Protein AF-0000000082508326 (afdb_homodimer)

Sequence (138 aa):
MENLFGLLRVNVIRGIDLAIRDTISSDPYVILRMGKQKLKTRVVKRNVNPEWNDQLTLSIDDPNLLIKLMENLFGLLRVNVIRGIDLAIRDTISSDPYVILRMGKQKLKTRVVKRNVNPEWNDQLTLSIDDPNLLIKL

Solvent-accessible surface area (backbone atoms only — not comparable to full-atom values): 7845 Å² total; per-residue (Å²): 125,87,56,72,33,22,36,39,35,35,29,43,39,33,37,40,63,37,56,66,76,46,100,80,47,28,53,39,33,49,73,49,73,48,90,91,46,76,49,68,51,72,71,35,73,61,31,41,59,36,74,62,65,38,75,47,75,44,65,32,66,50,72,72,72,44,51,68,119,125,86,56,72,33,23,35,39,35,34,28,43,38,32,37,40,63,36,57,68,76,47,99,79,48,27,49,39,34,47,74,48,73,49,90,90,44,74,49,68,49,72,71,37,75,60,33,44,59,36,74,63,67,38,76,46,76,44,66,32,67,50,73,70,72,42,52,71,124

Organism: NCBI:txid158383

Structure (mmCIF, N/CA/C/O backbone):
data_AF-0000000082508326-model_v1
#
loop_
_entity.id
_entity.type
_entity.pdbx_description
1 polymer 'C2-DOMAIN ABA-RELATED 1'
#
loop_
_atom_site.group_PDB
_atom_site.id
_atom_site.type_symbol
_atom_site.label_atom_id
_atom_site.label_alt_id
_atom_site.label_comp_id
_atom_site.label_asym_id
_atom_site.label_entity_id
_atom_site.label_seq_id
_atom_site.pdbx_PDB_ins_code
_atom_site.Cartn_x
_atom_site.Cartn_y
_atom_site.Cartn_z
_atom_site.occupancy
_atom_site.B_iso_or_equiv
_atom_site.auth_seq_id
_atom_site.auth_comp_id
_atom_site.auth_asym_id
_atom_site.auth_atom_id
_atom_site.pdbx_PDB_model_num
ATOM 1 N N . MET A 1 1 ? -13.758 10.844 19.266 1 48.16 1 MET A N 1
ATOM 2 C CA . MET A 1 1 ? -13.695 11.375 17.922 1 48.16 1 MET A CA 1
ATOM 3 C C . MET A 1 1 ? -12.461 10.867 17.188 1 48.16 1 MET A C 1
ATOM 5 O O . MET A 1 1 ? -11.336 11.039 17.672 1 48.16 1 MET A O 1
ATOM 9 N N . GLU A 1 2 ? -12.688 9.766 16.391 1 55.09 2 GLU A N 1
ATOM 10 C CA . GLU A 1 2 ? -11.508 9.234 15.727 1 55.09 2 GLU A CA 1
ATOM 11 C C . GLU A 1 2 ? -10.781 10.312 14.93 1 55.09 2 GLU A C 1
ATOM 13 O O . GLU A 1 2 ? -11.391 10.984 14.094 1 55.09 2 GLU A O 1
ATOM 18 N N . ASN A 1 3 ? -9.805 10.961 15.523 1 70 3 ASN A N 1
ATOM 19 C CA . ASN A 1 3 ? -9.094 12.039 14.859 1 70 3 ASN A CA 1
ATOM 20 C C . ASN A 1 3 ? -8.453 11.578 13.555 1 70 3 ASN A C 1
ATOM 22 O O . ASN A 1 3 ? -7.75 10.562 13.523 1 70 3 ASN A O 1
ATOM 26 N N . LEU A 1 4 ? -9.227 12.016 12.469 1 78.31 4 LEU A N 1
ATOM 27 C CA . LEU A 1 4 ? -8.688 11.773 11.133 1 78.31 4 LEU A CA 1
ATOM 28 C C . LEU A 1 4 ? -7.551 12.742 10.82 1 78.31 4 LEU A C 1
ATOM 30 O O . LEU A 1 4 ? -7.711 13.961 10.961 1 78.31 4 LEU A O 1
ATOM 34 N N . PHE A 1 5 ? -6.375 12.227 10.508 1 84.56 5 PHE A N 1
ATOM 35 C CA . PHE A 1 5 ? -5.184 13.023 10.242 1 84.56 5 PHE A CA 1
ATOM 36 C C . PHE A 1 5 ? -4.883 13.062 8.75 1 84.56 5 PHE A C 1
ATOM 38 O O . PHE A 1 5 ? -3.791 13.469 8.344 1 84.56 5 PHE A O 1
ATOM 45 N N . GLY A 1 6 ? -5.898 12.688 7.98 1 91.31 6 GLY A N 1
ATOM 46 C CA . GLY A 1 6 ? -5.746 12.727 6.535 1 91.31 6 GLY A CA 1
ATOM 47 C C . GLY A 1 6 ? -6.082 11.406 5.867 1 91.31 6 GLY A C 1
ATOM 48 O O . GLY A 1 6 ? -6.562 10.477 6.52 1 91.31 6 GLY A O 1
ATOM 49 N N . LEU A 1 7 ? -5.973 11.484 4.559 1 93.69 7 LEU A N 1
ATOM 50 C CA . LEU A 1 7 ? -6.219 10.297 3.754 1 93.69 7 LEU A CA 1
ATOM 51 C C . LEU A 1 7 ? -4.996 9.953 2.908 1 93.69 7 LEU A C 1
ATOM 53 O O . LEU A 1 7 ? -4.172 10.82 2.617 1 93.69 7 LEU A O 1
ATOM 57 N N . LEU A 1 8 ? -4.914 8.711 2.625 1 93.06 8 LEU A N 1
ATOM 58 C CA . LEU A 1 8 ? -3.91 8.195 1.703 1 93.06 8 LEU A CA 1
ATOM 59 C C . LEU A 1 8 ? -4.57 7.457 0.542 1 93.06 8 LEU A C 1
ATOM 61 O O . LEU A 1 8 ? -5.418 6.586 0.754 1 93.06 8 LEU A O 1
ATOM 65 N N . ARG A 1 9 ? -4.211 7.801 -0.643 1 96.44 9 ARG A N 1
ATOM 66 C CA . ARG A 1 9 ? -4.707 7.129 -1.839 1 96.44 9 ARG A CA 1
ATOM 67 C C . ARG A 1 9 ? -3.627 6.254 -2.467 1 96.44 9 ARG A C 1
ATOM 69 O O . ARG A 1 9 ? -2.525 6.73 -2.756 1 96.44 9 ARG A O 1
ATOM 76 N N . VAL A 1 10 ? -3.953 5.047 -2.643 1 96.25 10 VAL A N 1
ATOM 77 C CA . VAL A 1 10 ? -3.027 4.043 -3.16 1 96.25 10 VAL A CA 1
ATOM 78 C C . VAL A 1 10 ? -3.686 3.275 -4.305 1 96.25 10 VAL A C 1
ATOM 80 O O . VAL A 1 10 ? -4.867 2.93 -4.23 1 96.25 10 VAL A O 1
ATOM 83 N N . ASN A 1 11 ? -2.941 3.107 -5.367 1 97.75 11 ASN A N 1
ATOM 84 C CA . ASN A 1 11 ? -3.371 2.264 -6.477 1 97.75 11 ASN A CA 1
ATOM 85 C C . ASN A 1 11 ? -2.639 0.924 -6.48 1 97.75 11 ASN A C 1
ATOM 87 O O . ASN A 1 11 ? -1.407 0.885 -6.531 1 97.75 11 ASN A O 1
ATOM 91 N N . VAL A 1 12 ? -3.447 -0.172 -6.301 1 96.06 12 VAL A N 1
ATOM 92 C CA . VAL A 1 12 ? -2.879 -1.501 -6.5 1 96.06 12 VAL A CA 1
ATOM 93 C C . VAL A 1 12 ? -2.908 -1.858 -7.984 1 96.06 12 VAL A C 1
ATOM 95 O O . VAL A 1 12 ? -3.98 -2.061 -8.562 1 96.06 12 VAL A O 1
ATOM 98 N N . ILE A 1 13 ? -1.748 -1.911 -8.555 1 97.12 13 ILE A N 1
ATOM 99 C CA . ILE A 1 13 ? -1.652 -2.004 -10.008 1 97.12 13 ILE A CA 1
ATOM 100 C C . ILE A 1 13 ? -1.768 -3.463 -10.445 1 97.12 13 ILE A C 1
ATOM 102 O O . ILE A 1 13 ? -2.727 -3.842 -11.117 1 97.12 13 ILE A O 1
ATOM 106 N N . ARG A 1 14 ? -0.817 -4.293 -9.961 1 96.31 14 ARG A N 1
ATOM 107 C CA . ARG A 1 14 ? -0.818 -5.66 -10.469 1 96.31 14 ARG A CA 1
ATOM 108 C C . ARG A 1 14 ? 0.059 -6.562 -9.609 1 96.31 14 ARG A C 1
ATOM 110 O O . ARG A 1 14 ? 0.903 -6.078 -8.852 1 96.31 14 ARG A O 1
ATOM 117 N N . GLY A 1 15 ? -0.243 -7.855 -9.758 1 93.75 15 GLY A N 1
ATOM 118 C CA . GLY A 1 15 ? 0.677 -8.906 -9.344 1 93.75 15 GLY A CA 1
ATOM 119 C C . GLY A 1 15 ? 1.434 -9.523 -10.508 1 93.75 15 GLY A C 1
ATOM 120 O O . GLY A 1 15 ? 0.917 -9.594 -11.625 1 93.75 15 GLY A O 1
ATOM 121 N N . ILE A 1 16 ? 2.623 -9.945 -10.164 1 93.69 16 ILE A N 1
ATOM 122 C CA . ILE A 1 16 ? 3.471 -10.516 -11.211 1 93.69 16 ILE A CA 1
ATOM 123 C C . ILE A 1 16 ? 3.984 -11.883 -10.766 1 93.69 16 ILE A C 1
ATOM 125 O O . ILE A 1 16 ? 4.641 -12 -9.727 1 93.69 16 ILE A O 1
ATOM 129 N N . ASP A 1 17 ? 3.68 -12.961 -11.531 1 91.06 17 ASP A N 1
ATOM 130 C CA . ASP A 1 17 ? 4.168 -14.32 -11.32 1 91.06 17 ASP A CA 1
ATOM 131 C C . ASP A 1 17 ? 3.838 -14.812 -9.914 1 91.06 17 ASP A C 1
ATOM 133 O O . ASP A 1 17 ? 4.723 -15.273 -9.188 1 91.06 17 ASP A O 1
ATOM 137 N N . LEU A 1 18 ? 2.639 -14.648 -9.594 1 88.75 18 LEU A N 1
ATOM 138 C CA . LEU A 1 18 ? 2.205 -15.102 -8.281 1 88.75 18 LEU A CA 1
ATOM 139 C C . LEU A 1 18 ? 2.215 -16.625 -8.203 1 88.75 18 LEU A C 1
ATOM 141 O O . LEU A 1 18 ? 1.938 -17.297 -9.188 1 88.75 18 LEU A O 1
ATOM 145 N N . ALA A 1 19 ? 2.496 -17.047 -7.031 1 82.81 19 ALA A N 1
ATOM 146 C CA . ALA A 1 19 ? 2.539 -18.5 -6.832 1 82.81 19 ALA A CA 1
ATOM 147 C C . ALA A 1 19 ? 1.145 -19.109 -6.934 1 82.81 19 ALA A C 1
ATOM 149 O O . ALA A 1 19 ? 0.165 -18.516 -6.477 1 82.81 19 ALA A O 1
ATOM 150 N N . ILE A 1 20 ? 1.062 -20.203 -7.547 1 76.5 20 ILE A N 1
ATOM 151 C CA . ILE A 1 20 ? -0.176 -20.969 -7.613 1 76.5 20 ILE A CA 1
ATOM 152 C C . ILE A 1 20 ? -0.356 -21.766 -6.324 1 76.5 20 ILE A C 1
ATOM 154 O O . ILE A 1 20 ? 0.55 -22.484 -5.902 1 76.5 20 ILE A O 1
ATOM 158 N N . ARG A 1 21 ? -1.029 -21.359 -5.43 1 63.16 21 ARG A N 1
ATOM 159 C CA . ARG A 1 21 ? -1.163 -22.062 -4.16 1 63.16 21 ARG A CA 1
ATOM 160 C C . ARG A 1 21 ? -1.969 -23.344 -4.336 1 63.16 21 ARG A C 1
ATOM 162 O O . ARG A 1 21 ? -1.678 -24.359 -3.697 1 63.16 21 ARG A O 1
ATOM 169 N N . ASP A 1 22 ? -3.256 -23.062 -4.832 1 59.25 22 ASP A N 1
ATOM 170 C CA . ASP A 1 22 ? -4.07 -24.266 -4.93 1 59.25 22 ASP A CA 1
ATOM 171 C C . ASP A 1 22 ? -3.812 -25 -6.242 1 59.25 22 ASP A C 1
ATOM 173 O O . ASP A 1 22 ? -3.32 -24.406 -7.207 1 59.25 22 ASP A O 1
ATOM 177 N N . THR A 1 23 ? -3.859 -26.344 -6.121 1 56.31 23 THR A N 1
ATOM 178 C CA . THR A 1 23 ? -3.691 -27.297 -7.207 1 56.31 23 THR A CA 1
ATOM 179 C C . THR A 1 23 ? -4.25 -26.734 -8.516 1 56.31 23 THR A C 1
ATOM 181 O O . THR A 1 23 ? -3.73 -27.031 -9.594 1 56.31 23 THR A O 1
ATOM 184 N N . ILE A 1 24 ? -5.266 -25.766 -8.492 1 56.5 24 ILE A N 1
ATOM 185 C CA . ILE A 1 24 ? -5.938 -25.422 -9.742 1 56.5 24 ILE A CA 1
ATOM 186 C C . ILE A 1 24 ? -5.785 -23.938 -10.023 1 56.5 24 ILE A C 1
ATOM 188 O O . ILE A 1 24 ? -5.469 -23.531 -11.148 1 56.5 24 ILE A O 1
ATOM 192 N N . SER A 1 25 ? -6.188 -23.047 -9.133 1 60.5 25 SER A N 1
ATOM 193 C CA . SER A 1 25 ? -6.148 -21.656 -9.602 1 60.5 25 SER A CA 1
ATOM 194 C C . SER A 1 25 ? -5.891 -20.703 -8.445 1 60.5 25 SER A C 1
ATOM 196 O O . SER A 1 25 ? -5.973 -21.078 -7.277 1 60.5 25 SER A O 1
ATOM 198 N N . SER A 1 26 ? -5.113 -19.703 -8.625 1 70.75 26 SER A N 1
ATOM 199 C CA . SER A 1 26 ? -4.961 -18.594 -7.699 1 70.75 26 SER A CA 1
ATOM 200 C C . SER A 1 26 ? -5.969 -17.484 -7.992 1 70.75 26 SER A C 1
ATOM 202 O O . SER A 1 26 ? -6.273 -17.203 -9.148 1 70.75 26 SER A O 1
ATOM 204 N N . ASP A 1 27 ? -6.98 -17.266 -7.184 1 84.75 27 ASP A N 1
ATOM 205 C CA . ASP A 1 27 ? -7.863 -16.109 -7.215 1 84.75 27 ASP A CA 1
ATOM 206 C C . ASP A 1 27 ? -7.316 -14.977 -6.348 1 84.75 27 ASP A C 1
ATOM 208 O O . ASP A 1 27 ? -7.844 -14.703 -5.266 1 84.75 27 ASP A O 1
ATOM 212 N N . PRO A 1 28 ? -6.262 -14.367 -6.867 1 87.69 28 PRO A N 1
ATOM 213 C CA .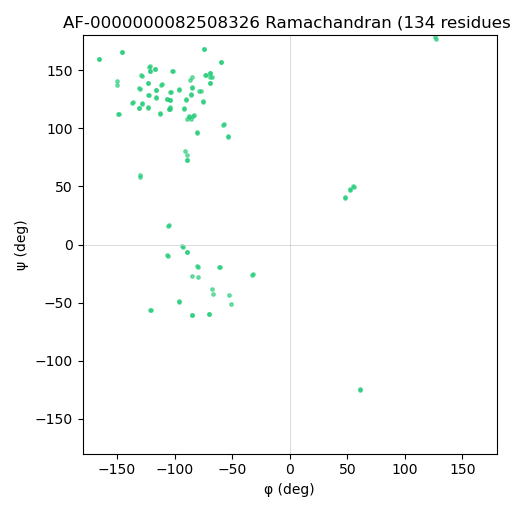 PRO A 1 28 ? -5.547 -13.43 -6.004 1 87.69 28 PRO A CA 1
ATOM 214 C C . PRO A 1 28 ? -6.309 -12.117 -5.801 1 87.69 28 PRO A C 1
ATOM 216 O O . PRO A 1 28 ? -7.055 -11.695 -6.684 1 87.69 28 PRO A O 1
ATOM 219 N N . TYR A 1 29 ? -6.207 -11.57 -4.715 1 89.94 29 TYR A N 1
ATOM 220 C CA . TYR A 1 29 ? -6.547 -10.195 -4.359 1 89.94 29 TYR A CA 1
ATOM 221 C C . TYR A 1 29 ? -5.582 -9.648 -3.311 1 89.94 29 TYR A C 1
ATOM 223 O O . TYR A 1 29 ? -4.789 -10.398 -2.74 1 89.94 29 TYR A O 1
ATOM 231 N N . VAL A 1 30 ? -5.547 -8.375 -3.076 1 88.94 30 VAL A N 1
ATOM 232 C CA . VAL A 1 30 ? -4.652 -7.734 -2.117 1 88.94 30 VAL A C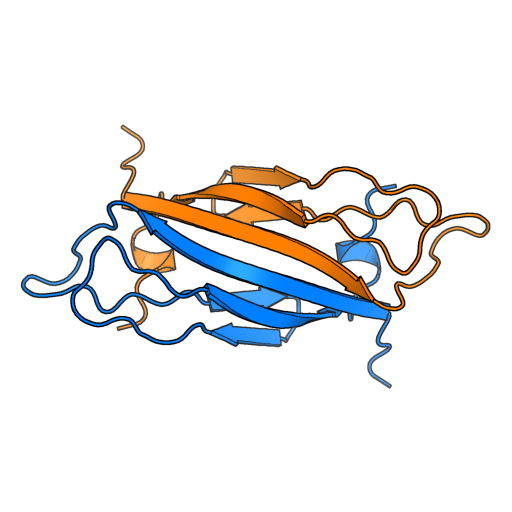A 1
ATOM 233 C C . VAL A 1 30 ? -5.469 -7.086 -1.002 1 88.94 30 VAL A C 1
ATOM 235 O O . VAL A 1 30 ? -6.496 -6.453 -1.264 1 88.94 30 VAL A O 1
ATOM 238 N N . ILE A 1 31 ? -5.023 -7.355 0.219 1 88.81 31 ILE A N 1
ATOM 239 C CA . ILE A 1 31 ? -5.586 -6.664 1.375 1 88.81 31 ILE A CA 1
ATOM 240 C C . ILE A 1 31 ? -4.609 -5.598 1.867 1 88.81 31 ILE A C 1
ATOM 242 O O . ILE A 1 31 ? -3.438 -5.891 2.119 1 88.81 31 ILE A O 1
ATOM 246 N N . LEU A 1 32 ? -5.082 -4.418 1.944 1 89 32 LEU A N 1
ATOM 247 C CA . LEU A 1 32 ? -4.332 -3.328 2.566 1 89 32 LEU A CA 1
ATOM 248 C C . LEU A 1 32 ? -4.875 -3.02 3.957 1 89 32 LEU A C 1
ATOM 250 O O . LEU A 1 32 ? -6.09 -2.875 4.137 1 89 32 LEU A O 1
ATOM 254 N N . ARG A 1 33 ? -3.959 -2.934 4.887 1 86.19 33 ARG A N 1
ATOM 255 C CA . ARG A 1 33 ? -4.359 -2.611 6.25 1 86.19 33 ARG A CA 1
ATOM 256 C C . ARG A 1 33 ? -3.635 -1.369 6.758 1 86.19 33 ARG A C 1
ATOM 258 O O . ARG A 1 33 ? -2.436 -1.206 6.523 1 86.19 33 ARG A O 1
ATOM 265 N N . MET A 1 34 ? -4.277 -0.547 7.418 1 84.94 34 MET A N 1
ATOM 266 C CA . MET A 1 34 ? -3.756 0.626 8.117 1 84.94 34 MET A CA 1
ATOM 267 C C . MET A 1 34 ? -4.586 0.936 9.359 1 84.94 34 MET A C 1
ATOM 269 O O . MET A 1 34 ? -5.746 1.342 9.25 1 84.94 34 MET A O 1
ATOM 273 N N . GLY A 1 35 ? -3.898 0.727 10.406 1 80.62 35 GLY A N 1
ATOM 274 C CA . GLY A 1 35 ? -4.684 0.846 11.625 1 80.62 35 GLY A CA 1
ATOM 275 C C . GLY A 1 35 ? -5.824 -0.152 11.703 1 80.62 35 GLY A C 1
ATOM 276 O O . GLY A 1 35 ? -5.609 -1.359 11.578 1 80.62 35 GLY A O 1
ATOM 277 N N . LYS A 1 36 ? -7.027 0.369 11.898 1 85.5 36 LYS A N 1
ATOM 278 C CA . LYS A 1 36 ? -8.211 -0.483 11.992 1 85.5 36 LYS A CA 1
ATOM 279 C C . LYS A 1 36 ? -8.828 -0.728 10.617 1 85.5 36 LYS A C 1
ATOM 281 O O . LYS A 1 36 ? -9.742 -1.546 10.484 1 85.5 36 LYS A O 1
ATOM 286 N N . GLN A 1 37 ? -8.336 -0.081 9.664 1 89.38 37 GLN A N 1
ATOM 287 C CA . GLN A 1 37 ? -8.906 -0.175 8.32 1 89.38 37 GLN A CA 1
ATOM 288 C C . GLN A 1 37 ? -8.336 -1.378 7.57 1 89.38 37 GLN A C 1
ATOM 290 O O . GLN A 1 37 ? -7.148 -1.679 7.676 1 89.38 37 GLN A O 1
ATOM 295 N N . LYS A 1 38 ? -9.242 -2.072 6.941 1 88.94 38 LYS A N 1
ATOM 296 C CA . LYS A 1 38 ? -8.914 -3.172 6.039 1 88.94 38 LYS A CA 1
ATOM 297 C C . LYS A 1 38 ? -9.656 -3.029 4.711 1 88.94 38 LYS A C 1
ATOM 299 O O . LYS A 1 38 ? -10.883 -3.014 4.68 1 88.94 38 LYS A O 1
ATOM 304 N N . LEU A 1 39 ? -8.922 -2.865 3.557 1 90.81 39 LEU A N 1
ATOM 305 C CA . LEU A 1 39 ? -9.492 -2.773 2.219 1 90.81 39 LEU A CA 1
ATOM 306 C C . LEU A 1 39 ? -8.945 -3.869 1.313 1 90.81 39 LEU A C 1
ATOM 308 O O . LEU A 1 39 ? -7.781 -4.266 1.449 1 90.81 39 LEU A O 1
ATOM 312 N N . LYS A 1 40 ? -9.742 -4.301 0.369 1 91.31 40 LYS A N 1
ATOM 313 C CA . LYS A 1 40 ? -9.336 -5.363 -0.547 1 91.31 40 LYS A CA 1
ATOM 314 C C . LYS A 1 40 ? -9.555 -4.949 -1.999 1 91.31 40 LYS A C 1
ATOM 316 O O . LYS A 1 40 ? -10.477 -4.184 -2.301 1 91.31 40 LYS A O 1
ATOM 321 N N . THR A 1 41 ? -8.617 -5.445 -2.799 1 93.69 41 THR A N 1
ATOM 322 C CA . THR A 1 41 ? -8.875 -5.324 -4.23 1 93.69 41 THR A CA 1
ATOM 323 C C . THR A 1 41 ? -9.93 -6.328 -4.676 1 93.69 41 THR A C 1
ATOM 325 O O . THR A 1 41 ? -10.312 -7.215 -3.908 1 93.69 41 THR A O 1
ATOM 328 N N . ARG A 1 42 ? -10.406 -6.07 -5.992 1 94 42 ARG A N 1
ATOM 329 C CA . ARG A 1 42 ? -11.203 -7.133 -6.594 1 94 42 ARG A CA 1
ATOM 330 C C . ARG A 1 42 ? -10.406 -8.43 -6.691 1 94 42 ARG A C 1
ATOM 332 O O . ARG A 1 42 ? -9.172 -8.406 -6.684 1 94 42 ARG A O 1
ATOM 339 N N . VAL A 1 43 ? -11.18 -9.5 -6.758 1 90.12 43 VAL A N 1
ATOM 340 C CA . VAL A 1 43 ? -10.547 -10.789 -6.984 1 90.12 43 VAL A CA 1
ATOM 341 C C . VAL A 1 43 ? -10.359 -11.016 -8.484 1 90.12 43 VAL A C 1
ATOM 343 O O . VAL A 1 43 ? -11.258 -10.727 -9.281 1 90.12 43 VAL A O 1
ATOM 346 N N . VAL A 1 44 ? -9.195 -11.352 -8.844 1 89.88 44 VAL A N 1
ATOM 347 C CA . VAL A 1 44 ? -8.969 -11.773 -10.227 1 89.88 44 VAL A CA 1
ATOM 348 C C . VAL A 1 44 ? -8.82 -13.297 -10.281 1 89.88 44 VAL A C 1
ATOM 350 O O . VAL A 1 44 ? -7.859 -13.852 -9.742 1 89.88 44 VAL A O 1
ATOM 353 N N . LYS A 1 45 ? -9.68 -13.938 -10.969 1 86.62 45 LYS A N 1
ATOM 354 C CA . LYS A 1 45 ? -9.797 -15.391 -10.906 1 86.62 45 LYS A CA 1
ATOM 355 C C . LYS A 1 45 ? -8.711 -16.062 -11.742 1 86.62 45 LYS A C 1
ATOM 357 O O . LYS A 1 45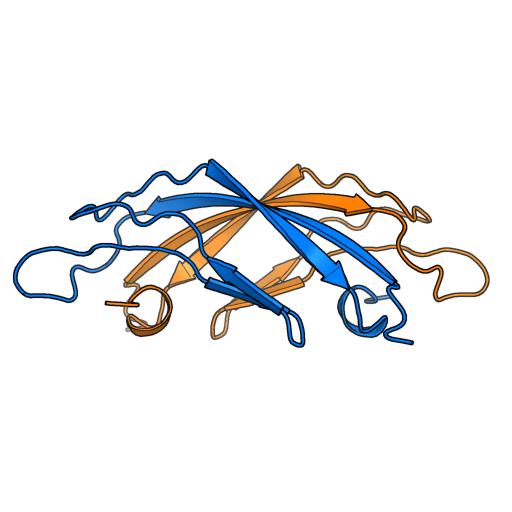 ? -8.453 -15.664 -12.883 1 86.62 45 LYS A O 1
ATOM 362 N N . ARG A 1 46 ? -8.039 -17.109 -11.078 1 86.88 46 ARG A N 1
ATOM 363 C CA . ARG A 1 46 ? -7.145 -18.047 -11.758 1 86.88 46 ARG A CA 1
ATOM 364 C C . ARG A 1 46 ? -6.094 -17.297 -12.57 1 86.88 46 ARG A C 1
ATOM 366 O O . ARG A 1 46 ? -5.926 -17.547 -13.766 1 86.88 46 ARG A O 1
ATOM 373 N N . ASN A 1 47 ? -5.52 -16.375 -12 1 88.06 47 ASN A N 1
ATOM 374 C CA . ASN A 1 47 ? -4.543 -15.539 -12.688 1 88.06 47 ASN A CA 1
ATOM 375 C C . ASN A 1 47 ? -3.314 -15.289 -11.82 1 88.06 47 ASN A C 1
ATOM 377 O O . ASN A 1 47 ? -3.436 -14.859 -10.672 1 88.06 47 ASN A O 1
ATOM 381 N N . VAL A 1 48 ? -2.195 -15.664 -12.352 1 90 48 VAL A N 1
ATOM 382 C CA . VAL A 1 48 ? -0.972 -15.469 -11.578 1 90 48 VAL A CA 1
ATOM 383 C C . VAL A 1 48 ? -0.332 -14.133 -11.953 1 90 48 VAL A C 1
ATOM 385 O O . VAL A 1 48 ? 0.684 -13.742 -11.375 1 90 48 VAL A O 1
ATOM 388 N N . ASN A 1 49 ? -0.886 -13.398 -12.867 1 93.25 49 ASN A N 1
ATOM 389 C CA . ASN A 1 49 ? -0.492 -12.047 -13.25 1 93.25 49 ASN A CA 1
ATOM 390 C C . ASN A 1 49 ? -1.689 -11.102 -13.289 1 93.25 49 ASN A C 1
ATOM 392 O O . ASN A 1 49 ? -1.957 -10.469 -14.312 1 93.25 49 ASN A O 1
ATOM 396 N N . PRO A 1 50 ? -2.33 -10.992 -12.203 1 93.69 50 PRO A N 1
ATOM 397 C CA . PRO A 1 50 ? -3.537 -10.164 -12.164 1 93.69 50 PRO A CA 1
ATOM 398 C C . PRO A 1 50 ? -3.238 -8.672 -12.344 1 93.69 50 PRO A C 1
ATOM 400 O O . PRO A 1 50 ? -2.205 -8.188 -11.875 1 93.69 50 PRO A O 1
ATOM 403 N N . GLU A 1 51 ? -4.062 -7.969 -12.984 1 96.75 51 GLU A N 1
ATOM 404 C CA . GLU A 1 51 ? -4.105 -6.512 -13.039 1 96.75 51 GLU A CA 1
ATOM 405 C C . GL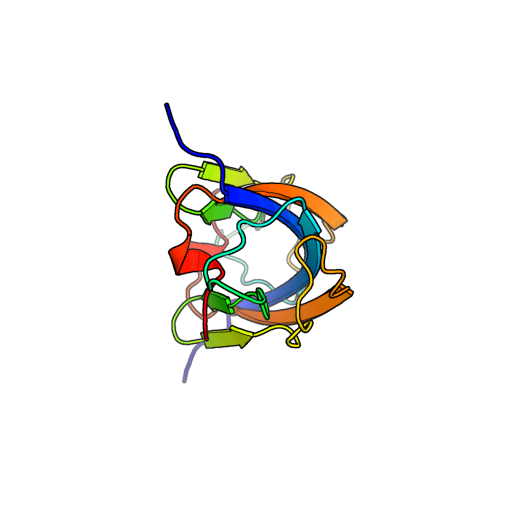U A 1 51 ? -5.355 -5.969 -12.352 1 96.75 51 GLU A C 1
ATOM 407 O O . GLU A 1 51 ? -6.477 -6.223 -12.805 1 96.75 51 GLU A O 1
ATOM 412 N N . TRP A 1 52 ? -5.172 -5.293 -11.25 1 96.44 52 TRP A N 1
ATOM 413 C CA . TRP A 1 52 ? -6.309 -4.773 -10.5 1 96.44 52 TRP A CA 1
ATOM 414 C C . TRP A 1 52 ? -6.582 -3.316 -10.859 1 96.44 52 TRP A C 1
ATOM 416 O O . TRP A 1 52 ? -7.73 -2.928 -11.07 1 96.44 52 TRP A O 1
ATOM 426 N N . ASN A 1 53 ? -5.562 -2.527 -10.859 1 97.62 53 ASN A N 1
ATOM 427 C CA . ASN A 1 53 ? -5.707 -1.086 -11.031 1 97.62 53 ASN A CA 1
ATOM 428 C C . ASN A 1 53 ? -6.797 -0.517 -10.125 1 97.62 53 ASN A C 1
ATOM 430 O O . ASN A 1 53 ? -7.637 0.263 -10.578 1 97.62 53 ASN A O 1
ATOM 434 N N . ASP A 1 54 ? -6.871 -0.969 -8.977 1 96.38 54 ASP A N 1
ATOM 435 C CA . ASP A 1 54 ? -7.828 -0.515 -7.977 1 96.38 54 ASP A CA 1
ATOM 436 C C . ASP A 1 54 ? -7.262 0.642 -7.156 1 96.38 54 ASP A C 1
ATOM 438 O O . ASP A 1 54 ? -6.141 0.56 -6.648 1 96.38 54 ASP A O 1
ATOM 442 N N . GLN A 1 55 ? -7.941 1.706 -7.105 1 97.19 55 GLN A N 1
ATOM 443 C CA . GLN A 1 55 ? -7.562 2.822 -6.242 1 97.19 55 GLN A CA 1
ATOM 444 C C . GLN A 1 55 ? -8.242 2.721 -4.883 1 97.19 55 GLN A C 1
ATOM 446 O O . GLN A 1 55 ? -9.469 2.717 -4.793 1 97.19 55 GLN A O 1
ATOM 451 N N . LEU A 1 56 ? -7.531 2.578 -3.838 1 95.38 56 LEU A N 1
ATOM 452 C CA . LEU A 1 56 ? -8.008 2.463 -2.465 1 95.38 56 LEU A CA 1
ATOM 453 C C . LEU A 1 56 ? -7.629 3.697 -1.652 1 95.38 56 LEU A C 1
ATOM 455 O O . LEU A 1 56 ? -6.523 4.223 -1.793 1 95.38 56 LEU A O 1
ATOM 459 N N . THR A 1 57 ? -8.562 4.137 -0.86 1 96 57 THR A N 1
ATOM 460 C CA . THR A 1 57 ? -8.336 5.285 0.006 1 96 57 THR A CA 1
ATOM 461 C C . THR A 1 57 ? -8.43 4.887 1.476 1 96 57 THR A C 1
ATOM 463 O O . THR A 1 57 ? -9.43 4.301 1.9 1 96 57 THR A O 1
ATOM 466 N N . LEU A 1 58 ? -7.41 5.207 2.213 1 92.88 58 LEU A N 1
ATOM 467 C CA . LEU A 1 58 ? -7.34 4.871 3.631 1 92.88 58 LEU A CA 1
ATOM 468 C C . LEU A 1 58 ? -7.293 6.129 4.488 1 92.88 58 LEU A C 1
ATOM 470 O O . LEU A 1 58 ? -6.699 7.137 4.09 1 92.88 58 LEU A O 1
ATOM 474 N N . SER A 1 59 ? -7.816 5.973 5.66 1 92.25 59 SER A N 1
ATOM 475 C CA . SER A 1 59 ? -7.77 7.082 6.609 1 92.25 59 SER A CA 1
ATOM 476 C C . SER A 1 59 ? -6.586 6.945 7.562 1 92.25 59 SER A C 1
ATOM 478 O O . SER A 1 59 ? -6.27 5.84 8.008 1 92.25 59 SER A O 1
ATOM 480 N N . ILE A 1 60 ? -5.914 8.039 7.715 1 88.06 60 ILE A N 1
ATOM 481 C CA . ILE A 1 60 ? -4.82 8.07 8.68 1 88.06 60 ILE A CA 1
ATOM 482 C C . ILE A 1 60 ? -5.355 8.445 10.055 1 88.06 60 ILE A C 1
ATOM 484 O O . ILE A 1 60 ? -5.852 9.562 10.258 1 88.06 60 ILE A O 1
ATOM 488 N N . ASP A 1 61 ? -5.324 7.492 10.859 1 83.56 61 ASP A N 1
ATOM 489 C CA . ASP A 1 61 ? -5.906 7.754 12.172 1 83.56 61 ASP A CA 1
ATOM 490 C C . ASP A 1 61 ? -4.82 7.914 13.234 1 83.56 61 ASP A C 1
ATOM 492 O O . ASP A 1 61 ? -5.117 8.211 14.398 1 83.56 61 ASP A O 1
ATOM 496 N N . ASP A 1 62 ? -3.6 7.594 12.82 1 75.31 62 ASP A N 1
ATOM 497 C CA . ASP A 1 62 ? -2.438 7.801 13.68 1 75.31 62 ASP A CA 1
ATOM 498 C C . ASP A 1 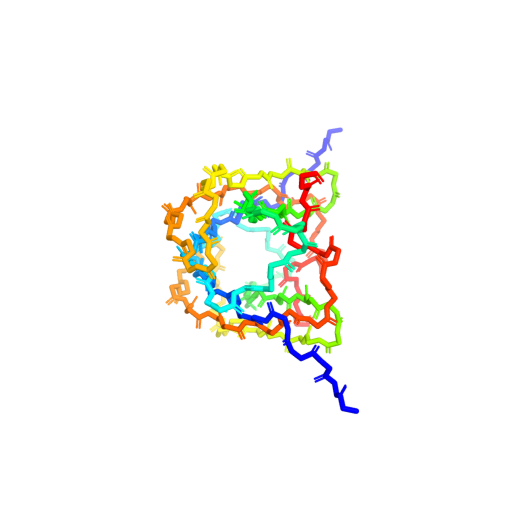62 ? -1.404 8.695 13 1 75.31 62 ASP A C 1
ATOM 500 O O . ASP A 1 62 ? -0.83 8.32 11.977 1 75.31 62 ASP A O 1
ATOM 504 N N . PRO A 1 63 ? -1.15 9.812 13.57 1 67.44 63 PRO A N 1
ATOM 505 C CA . PRO A 1 63 ? -0.215 10.758 12.961 1 67.44 63 PRO A CA 1
ATOM 506 C C . PRO A 1 63 ? 1.188 10.18 12.797 1 67.44 63 PRO A C 1
ATOM 508 O O . PRO A 1 63 ? 1.969 10.664 11.977 1 67.44 63 PRO A O 1
ATOM 511 N N . ASN A 1 64 ? 1.533 9.094 13.547 1 67.62 64 ASN A N 1
ATOM 512 C CA . ASN A 1 64 ? 2.877 8.523 13.492 1 67.62 64 ASN A CA 1
ATOM 513 C C . ASN A 1 64 ? 3.061 7.641 12.266 1 67.62 64 ASN A C 1
ATOM 515 O O . ASN A 1 64 ? 4.18 7.242 11.945 1 67.62 64 ASN A O 1
ATOM 519 N N . LEU A 1 65 ? 2.031 7.219 11.695 1 61.75 65 LEU A N 1
ATOM 520 C CA . LEU A 1 65 ? 2.123 6.355 10.523 1 61.75 65 LEU A CA 1
ATOM 521 C C . LEU A 1 65 ? 2.725 7.109 9.344 1 61.75 65 LEU A C 1
ATOM 523 O O . LEU A 1 65 ? 3.328 6.5 8.453 1 61.75 65 LEU A O 1
ATOM 527 N N . LEU A 1 66 ? 2.381 8.375 9.039 1 56.28 66 LEU A N 1
ATOM 528 C CA . LEU A 1 66 ? 2.895 9.086 7.875 1 56.28 66 LEU A CA 1
ATOM 529 C C . LEU A 1 66 ? 4.297 9.617 8.141 1 56.28 66 LEU A C 1
ATOM 531 O O . LEU A 1 66 ? 5.027 9.953 7.207 1 56.28 66 LEU A O 1
ATOM 535 N N . ILE A 1 67 ? 4.578 9.906 9.648 1 49.53 67 ILE A N 1
ATOM 536 C CA . ILE A 1 67 ? 5.488 11.008 9.945 1 49.53 67 ILE A CA 1
ATOM 537 C C . ILE A 1 67 ? 6.922 10.484 10.008 1 49.53 67 ILE A C 1
ATOM 539 O O . ILE A 1 67 ? 7.242 9.617 10.82 1 49.53 67 ILE A O 1
ATOM 543 N N . LYS A 1 68 ? 7.66 10.188 8.961 1 40.81 68 LYS A N 1
ATOM 544 C CA . LYS A 1 68 ? 9.078 10.156 9.297 1 40.81 68 LYS A CA 1
ATOM 545 C C . LYS A 1 68 ? 9.508 11.453 9.992 1 40.81 68 LYS A C 1
ATOM 547 O O . LYS A 1 68 ? 10.258 11.422 10.969 1 40.81 68 LYS A O 1
ATOM 552 N N . LEU A 1 69 ? 9.203 12.711 9.688 1 31.09 69 LEU A N 1
ATOM 553 C CA . LEU A 1 69 ? 10.414 13.508 9.875 1 31.09 69 LEU A CA 1
ATOM 554 C C . LEU A 1 69 ? 10.891 13.438 11.32 1 31.09 69 LEU A C 1
ATOM 556 O O . LEU A 1 69 ? 10.086 13.523 12.25 1 31.09 69 LEU A O 1
ATOM 560 N N . MET B 1 1 ? 16.984 -20.203 0.419 1 47.97 1 MET B N 1
ATOM 561 C CA . MET B 1 1 ? 16.531 -19.578 -0.818 1 47.97 1 MET B CA 1
ATOM 562 C C . MET B 1 1 ? 15.203 -18.859 -0.604 1 47.97 1 MET B C 1
ATOM 564 O O . MET B 1 1 ? 14.234 -19.453 -0.148 1 47.97 1 MET B O 1
ATOM 568 N N . GLU B 1 2 ? 15.336 -17.5 -0.358 1 54.91 2 GLU B N 1
ATOM 569 C CA . GLU B 1 2 ? 14.086 -16.797 -0.087 1 54.91 2 GLU B CA 1
ATOM 570 C C . GLU B 1 2 ? 13.062 -17.031 -1.195 1 54.91 2 GLU B C 1
ATOM 572 O O . GLU B 1 2 ? 13.352 -16.797 -2.371 1 54.91 2 GLU B O 1
ATOM 577 N N . ASN B 1 3 ? 12.219 -18.016 -1.048 1 70.62 3 ASN B N 1
ATOM 578 C CA . ASN B 1 3 ? 11.234 -18.344 -2.074 1 70.62 3 ASN B CA 1
ATOM 579 C C . ASN B 1 3 ? 10.336 -17.156 -2.395 1 70.62 3 ASN B C 1
ATOM 581 O O . ASN B 1 3 ? 9.766 -16.547 -1.492 1 70.62 3 ASN B O 1
ATOM 585 N N . LEU B 1 4 ? 10.734 -16.578 -3.613 1 78.5 4 LEU B N 1
ATOM 586 C CA . LEU B 1 4 ? 9.891 -15.5 -4.137 1 78.5 4 LEU B CA 1
ATOM 587 C C . LEU B 1 4 ? 8.609 -16.062 -4.738 1 78.5 4 LEU B C 1
ATOM 589 O O . LEU B 1 4 ? 8.656 -16.969 -5.57 1 78.5 4 LEU B O 1
ATOM 593 N N . PHE B 1 5 ? 7.461 -15.602 -4.242 1 84.69 5 PHE B N 1
ATOM 594 C CA . PHE B 1 5 ? 6.156 -16.094 -4.68 1 84.69 5 PHE B CA 1
ATOM 595 C C . PHE B 1 5 ? 5.469 -15.062 -5.566 1 84.69 5 PHE B C 1
ATOM 597 O O . PHE B 1 5 ? 4.273 -15.172 -5.844 1 84.69 5 PHE B O 1
ATOM 604 N N . GLY B 1 6 ? 6.27 -14.125 -6.039 1 91.31 6 GLY B N 1
ATOM 605 C CA . GLY B 1 6 ? 5.738 -13.109 -6.934 1 91.31 6 GLY B CA 1
ATOM 606 C C . GLY B 1 6 ? 6.043 -11.695 -6.484 1 91.31 6 GLY B C 1
ATOM 607 O O . GLY B 1 6 ? 6.777 -11.492 -5.516 1 91.31 6 GLY B O 1
ATOM 608 N N . LEU B 1 7 ? 5.598 -10.812 -7.348 1 93.75 7 LEU B N 1
ATOM 609 C CA . LEU B 1 7 ? 5.762 -9.398 -7.051 1 93.75 7 LEU B CA 1
ATOM 610 C C . LEU B 1 7 ? 4.414 -8.688 -7.012 1 93.75 7 LEU B C 1
ATOM 612 O O . LEU B 1 7 ? 3.443 -9.156 -7.609 1 93.75 7 LEU B O 1
ATOM 616 N N . LEU B 1 8 ? 4.41 -7.652 -6.266 1 93.12 8 LEU B N 1
ATOM 617 C CA . LEU B 1 8 ? 3.266 -6.75 -6.199 1 93.12 8 LEU B CA 1
ATOM 618 C C . LEU B 1 8 ? 3.676 -5.328 -6.562 1 93.12 8 LEU B C 1
ATOM 620 O O . LEU B 1 8 ? 4.648 -4.797 -6.02 1 93.12 8 LEU B O 1
ATOM 624 N N . ARG B 1 9 ? 2.979 -4.742 -7.465 1 96.44 9 ARG B N 1
ATOM 625 C CA . ARG B 1 9 ? 3.217 -3.357 -7.859 1 96.44 9 ARG B CA 1
ATOM 626 C C . ARG B 1 9 ? 2.117 -2.441 -7.328 1 96.44 9 ARG B C 1
ATOM 628 O O . ARG B 1 9 ? 0.933 -2.682 -7.57 1 96.44 9 ARG B O 1
ATOM 635 N N . VAL B 1 10 ? 2.529 -1.461 -6.645 1 96.31 10 VAL B N 1
ATOM 636 C CA . VAL B 1 10 ? 1.627 -0.52 -5.992 1 96.31 10 VAL B CA 1
ATOM 637 C C . VAL B 1 10 ? 2.045 0.912 -6.32 1 96.31 10 VAL B C 1
ATOM 639 O O . VAL B 1 10 ? 3.236 1.227 -6.344 1 96.31 10 VAL B O 1
ATOM 642 N N . ASN B 1 11 ? 1.074 1.71 -6.652 1 97.69 11 ASN B N 1
ATOM 643 C CA . ASN B 1 11 ? 1.295 3.139 -6.84 1 97.69 11 ASN B CA 1
ATOM 644 C C . ASN B 1 11 ? 0.752 3.951 -5.668 1 97.69 11 ASN B C 1
ATOM 646 O O . ASN B 1 11 ? -0.434 3.867 -5.344 1 97.69 11 ASN B O 1
ATOM 650 N N . VAL B 1 12 ? 1.687 4.641 -4.973 1 96.06 12 VAL B N 1
ATOM 651 C CA . VAL B 1 12 ? 1.247 5.609 -3.977 1 96.06 12 VAL B CA 1
ATOM 652 C C . VAL B 1 12 ? 0.921 6.938 -4.656 1 96.06 12 VAL B C 1
ATOM 654 O O . VAL B 1 12 ? 1.817 7.621 -5.156 1 96.06 12 VAL B O 1
ATOM 657 N N . ILE B 1 13 ? -0.326 7.254 -4.668 1 97.12 13 ILE B N 1
ATOM 658 C CA . ILE B 1 13 ? -0.795 8.367 -5.492 1 97.12 13 ILE B CA 1
ATOM 659 C C . ILE B 1 13 ? -0.627 9.68 -4.734 1 97.12 13 ILE B C 1
ATOM 661 O O . ILE B 1 13 ? 0.148 10.547 -5.145 1 97.12 13 ILE B O 1
ATOM 665 N N . ARG B 1 14 ? -1.309 9.773 -3.572 1 96.31 14 ARG B N 1
ATOM 666 C CA . ARG B 1 14 ? -1.282 11.07 -2.891 1 96.31 14 ARG B CA 1
ATOM 667 C C . ARG B 1 14 ? -1.781 10.938 -1.456 1 96.31 14 ARG B C 1
ATOM 669 O O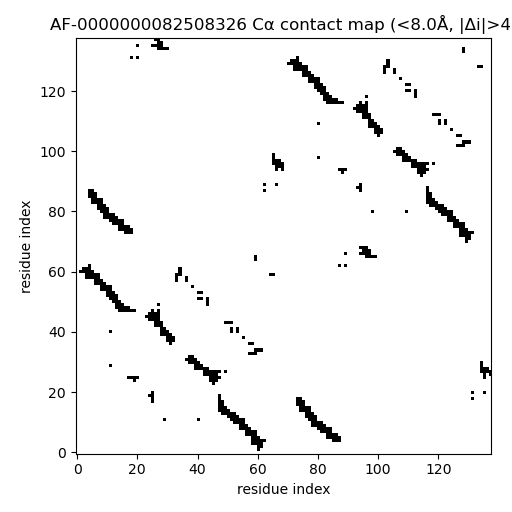 . ARG B 1 14 ? -2.439 9.961 -1.106 1 96.31 14 ARG B O 1
ATOM 676 N N . GLY B 1 15 ? -1.381 11.945 -0.688 1 93.69 15 GLY B N 1
ATOM 677 C CA . GLY B 1 15 ? -2.021 12.242 0.583 1 93.69 15 GLY B CA 1
ATOM 678 C C . GLY B 1 15 ? -2.979 13.414 0.51 1 93.69 15 GLY B C 1
ATOM 679 O O . GLY B 1 15 ? -2.771 14.344 -0.276 1 93.69 15 GLY B O 1
ATOM 680 N N . ILE B 1 16 ? -3.975 13.312 1.352 1 93.69 16 ILE B N 1
ATOM 681 C CA . ILE B 1 16 ? -4.992 14.352 1.342 1 93.69 16 ILE B CA 1
ATOM 682 C C . ILE B 1 16 ? -5.207 14.883 2.76 1 93.69 16 ILE B C 1
ATOM 684 O O . ILE B 1 16 ? -5.539 14.117 3.668 1 93.69 16 ILE B O 1
ATOM 688 N N . ASP B 1 17 ? -5.008 16.219 2.99 1 91 17 ASP B N 1
ATOM 689 C CA . ASP B 1 17 ? -5.258 16.906 4.25 1 91 17 ASP B CA 1
ATOM 690 C C . ASP B 1 17 ? -4.504 16.25 5.402 1 91 17 ASP B C 1
ATOM 692 O O . ASP B 1 17 ? -5.102 15.914 6.426 1 91 17 ASP B O 1
ATOM 696 N N . LEU B 1 18 ? -3.281 16.062 5.164 1 88.81 18 LEU B N 1
ATOM 697 C CA . LEU B 1 18 ? -2.459 15.453 6.203 1 88.81 18 LEU B CA 1
ATOM 698 C C . LEU B 1 18 ? -2.268 16.406 7.375 1 88.81 18 LEU B C 1
ATOM 700 O O . LEU B 1 18 ? -2.199 17.625 7.18 1 88.81 18 LEU B O 1
ATOM 704 N N . ALA B 1 19 ? -2.166 15.812 8.492 1 82.75 19 ALA B N 1
ATOM 705 C CA . ALA B 1 19 ? -1.982 16.625 9.688 1 82.75 19 ALA B CA 1
ATOM 706 C C . ALA B 1 19 ? -0.607 17.281 9.695 1 82.75 19 ALA B C 1
ATOM 708 O O . ALA B 1 19 ? 0.384 16.672 9.281 1 82.75 19 ALA B O 1
ATOM 709 N N . ILE B 1 20 ? -0.557 18.469 10.094 1 76.31 20 ILE B N 1
ATOM 710 C CA . ILE B 1 20 ? 0.697 19.188 10.289 1 76.31 20 ILE B CA 1
ATOM 711 C C . ILE B 1 20 ? 1.315 18.797 11.625 1 76.31 20 ILE B C 1
ATOM 713 O O . ILE B 1 20 ? 0.652 18.859 12.664 1 76.31 20 ILE B O 1
ATOM 717 N N . ARG B 1 21 ? 2.154 17.938 11.68 1 63.44 21 ARG B N 1
ATOM 718 C CA . ARG B 1 21 ? 2.713 17.484 12.953 1 63.44 21 ARG B CA 1
ATOM 719 C C . ARG B 1 21 ? 3.59 18.562 13.57 1 63.44 21 ARG B C 1
ATOM 721 O O . ARG B 1 21 ? 3.596 18.75 14.789 1 63.44 21 ARG B O 1
ATOM 728 N N . ASP B 1 22 ? 4.672 18.906 12.727 1 59.03 22 ASP B N 1
ATOM 729 C CA . ASP B 1 22 ? 5.57 19.875 13.336 1 59.03 22 ASP B CA 1
ATOM 730 C C . ASP B 1 22 ? 5.082 21.297 13.086 1 59.03 22 ASP B C 1
ATOM 732 O O . ASP B 1 22 ? 4.312 21.547 12.156 1 59.03 22 ASP B O 1
ATOM 736 N N . THR B 1 23 ? 5.262 22.109 14.141 1 56.06 23 THR B N 1
ATOM 737 C CA . THR B 1 23 ? 4.938 23.531 14.18 1 56.06 23 THR B CA 1
ATOM 738 C C . THR B 1 23 ? 5.121 24.172 12.805 1 56.06 23 THR B C 1
ATOM 740 O O . THR B 1 23 ? 4.402 25.109 12.453 1 56.06 23 THR B O 1
ATOM 743 N N . ILE B 1 24 ? 5.992 23.625 11.898 1 56.31 24 ILE B N 1
ATOM 744 C CA . ILE B 1 24 ? 6.312 24.391 10.695 1 56.31 24 ILE B CA 1
ATOM 745 C C . ILE B 1 24 ? 5.926 23.594 9.453 1 56.31 24 ILE B C 1
ATOM 747 O O . ILE B 1 24 ? 5.309 24.125 8.531 1 56.31 24 ILE B O 1
ATOM 751 N N . SER B 1 25 ? 6.418 22.391 9.25 1 59.97 25 SER B N 1
ATOM 752 C CA . SER B 1 25 ? 6.094 21.812 7.957 1 59.97 25 SER B CA 1
ATOM 753 C C . SER B 1 25 ? 6.012 20.281 8.039 1 59.97 25 SER B C 1
ATOM 755 O O . SER B 1 25 ? 6.477 19.688 9.008 1 59.97 25 SER B O 1
ATOM 757 N N . SER B 1 26 ? 5.066 19.672 7.445 1 70.31 26 SER B N 1
ATOM 758 C CA . SER B 1 26 ? 5.012 18.234 7.246 1 70.31 26 SER B CA 1
ATOM 759 C C . SER B 1 26 ? 5.762 17.828 5.984 1 70.31 26 SER B C 1
ATOM 761 O O . SER B 1 26 ? 5.73 18.531 4.977 1 70.31 26 SER B O 1
ATOM 763 N N . ASP B 1 27 ? 6.914 17.203 6.051 1 84.44 27 ASP B N 1
ATOM 764 C CA . ASP B 1 27 ? 7.609 16.547 4.945 1 84.44 27 ASP B CA 1
ATOM 765 C C . ASP B 1 27 ? 7.172 15.094 4.809 1 84.44 27 ASP B C 1
ATOM 767 O O . ASP B 1 27 ? 7.926 14.18 5.145 1 84.44 27 ASP B O 1
ATOM 771 N N . PRO B 1 28 ? 5.949 14.953 4.324 1 87.62 28 PRO B N 1
ATOM 772 C CA . PRO B 1 28 ? 5.375 13.602 4.363 1 87.62 28 PRO B CA 1
ATOM 773 C C . PRO B 1 28 ? 6.004 12.664 3.334 1 87.62 28 PRO B C 1
ATOM 775 O O . PRO B 1 28 ? 6.449 13.117 2.275 1 87.62 28 PRO B O 1
ATOM 778 N N . TYR B 1 29 ? 6.125 11.5 3.639 1 89.75 29 TYR B N 1
ATOM 779 C CA . TYR B 1 29 ? 6.379 10.352 2.77 1 89.75 29 TYR B CA 1
ATOM 780 C C . TYR B 1 29 ? 5.668 9.109 3.287 1 89.75 29 TYR B C 1
ATOM 782 O O . TYR B 1 29 ? 5.152 9.102 4.406 1 89.75 29 TYR B O 1
ATOM 790 N N . VAL B 1 30 ? 5.543 8.07 2.502 1 88.88 30 VAL B N 1
ATOM 791 C CA . VAL B 1 30 ? 4.863 6.832 2.871 1 88.88 30 VAL B CA 1
ATOM 792 C C . VAL B 1 30 ? 5.863 5.676 2.879 1 88.88 30 VAL B C 1
ATOM 794 O O . VAL B 1 30 ? 6.699 5.566 1.98 1 88.88 30 VAL B O 1
ATOM 797 N N . ILE B 1 31 ? 5.785 4.91 3.973 1 88.75 31 ILE B N 1
ATOM 798 C CA . ILE B 1 31 ? 6.551 3.67 4.047 1 88.75 31 ILE B CA 1
ATOM 799 C C . ILE B 1 31 ? 5.625 2.475 3.83 1 88.75 31 IL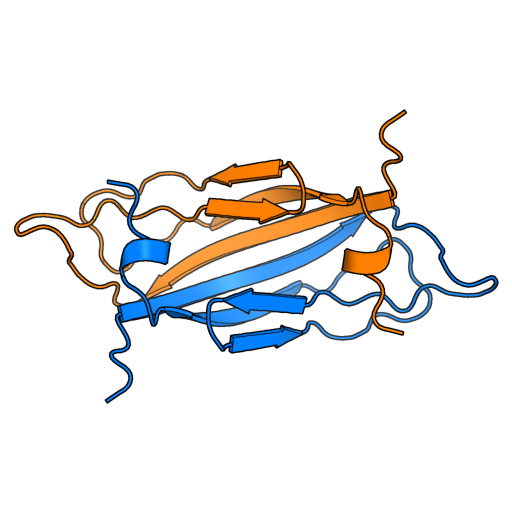E B C 1
ATOM 801 O O . ILE B 1 31 ? 4.605 2.342 4.512 1 88.75 31 ILE B O 1
ATOM 805 N N . LEU B 1 32 ? 5.953 1.68 2.883 1 89 32 LEU B N 1
ATOM 806 C CA . LEU B 1 32 ? 5.277 0.406 2.674 1 89 32 LEU B CA 1
ATOM 807 C C . LEU B 1 32 ? 6.129 -0.754 3.176 1 89 32 LEU B C 1
ATOM 809 O O . LEU B 1 32 ? 7.316 -0.839 2.857 1 89 32 LEU B O 1
ATOM 813 N N . ARG B 1 33 ? 5.488 -1.598 3.941 1 86.31 33 ARG B N 1
ATOM 814 C CA . ARG B 1 33 ? 6.199 -2.764 4.457 1 86.31 33 ARG B CA 1
ATOM 815 C C . ARG B 1 33 ? 5.492 -4.055 4.059 1 86.31 33 ARG B C 1
ATOM 817 O O . ARG B 1 33 ? 4.266 -4.141 4.117 1 86.31 33 ARG B O 1
ATOM 824 N N . MET B 1 34 ? 6.184 -5.02 3.695 1 84.81 34 MET B N 1
ATOM 825 C CA . MET B 1 34 ? 5.734 -6.379 3.412 1 84.81 34 MET B CA 1
ATOM 826 C C . MET B 1 34 ? 6.824 -7.395 3.746 1 84.81 34 MET B C 1
ATOM 828 O O . MET B 1 34 ? 7.852 -7.449 3.07 1 84.81 34 MET B O 1
ATOM 832 N N . GLY B 1 35 ? 6.465 -8.102 4.742 1 80.94 35 GLY B N 1
ATOM 833 C CA . GLY B 1 35 ? 7.527 -8.977 5.211 1 80.94 35 GLY B CA 1
ATOM 834 C C . GLY B 1 35 ? 8.758 -8.227 5.688 1 80.94 35 GLY B C 1
ATOM 835 O O . GLY B 1 35 ? 8.656 -7.355 6.555 1 80.94 35 GLY B O 1
ATOM 836 N N . LYS B 1 36 ? 9.898 -8.562 5.109 1 85.56 36 LYS B N 1
ATOM 837 C CA . LYS B 1 36 ? 11.156 -7.918 5.48 1 85.56 36 LYS B CA 1
ATOM 838 C C . LYS B 1 36 ? 11.406 -6.676 4.629 1 85.56 36 LYS B C 1
ATOM 840 O O . LYS B 1 36 ? 12.344 -5.918 4.891 1 85.56 36 LYS B O 1
ATOM 845 N N . GLN B 1 37 ? 10.602 -6.473 3.699 1 89.5 37 GLN B N 1
ATOM 846 C CA . GLN B 1 37 ? 10.797 -5.363 2.773 1 89.5 37 GLN B CA 1
ATOM 847 C C . GLN B 1 37 ? 10.203 -4.074 3.33 1 89.5 37 GLN B C 1
ATOM 849 O O . GLN B 1 37 ? 9.133 -4.086 3.936 1 89.5 37 GLN B O 1
ATOM 854 N N . LYS B 1 38 ? 10.984 -3.043 3.193 1 89 38 LYS B N 1
ATOM 855 C CA . LYS B 1 38 ? 10.562 -1.682 3.514 1 89 38 LYS B CA 1
ATOM 856 C C . LYS B 1 38 ? 10.898 -0.72 2.379 1 89 38 LYS B C 1
ATOM 858 O O . LYS B 1 38 ? 12.07 -0.562 2.018 1 89 38 LYS B O 1
ATOM 863 N N . LEU B 1 39 ? 9.875 -0.084 1.745 1 90.75 39 LEU B N 1
ATOM 864 C CA . LEU B 1 39 ? 10.047 0.9 0.684 1 90.75 39 LEU B CA 1
ATOM 865 C C . LEU B 1 39 ? 9.406 2.23 1.062 1 90.75 39 LEU B C 1
ATOM 867 O O . LEU B 1 39 ? 8.375 2.256 1.741 1 90.75 39 LEU B O 1
ATOM 871 N N . LYS B 1 40 ? 9.984 3.311 0.565 1 91.31 40 LYS B N 1
ATOM 872 C CA . LYS B 1 40 ? 9.469 4.641 0.875 1 91.31 40 LYS B CA 1
ATOM 873 C C . LYS B 1 40 ? 9.25 5.457 -0.397 1 91.31 40 LYS B C 1
ATOM 875 O O . LYS B 1 40 ? 9.969 5.277 -1.386 1 91.31 40 LYS B O 1
ATOM 880 N N . THR B 1 41 ? 8.195 6.27 -0.296 1 93.56 41 THR B N 1
ATOM 881 C CA . THR B 1 41 ? 8.047 7.266 -1.351 1 93.56 41 THR B CA 1
ATOM 882 C C . THR B 1 41 ? 9.062 8.391 -1.174 1 93.56 41 THR B C 1
ATOM 884 O O . THR B 1 41 ? 9.742 8.469 -0.146 1 93.56 41 THR B O 1
ATOM 887 N N . ARG B 1 42 ? 9.133 9.234 -2.307 1 93.94 42 ARG B N 1
ATOM 888 C CA . ARG B 1 42 ? 9.867 10.477 -2.119 1 93.94 42 ARG B CA 1
ATOM 889 C C . ARG B 1 42 ? 9.234 11.328 -1.023 1 93.94 42 ARG B C 1
ATOM 891 O O . ARG B 1 42 ? 8.055 11.164 -0.701 1 93.94 42 ARG B O 1
ATOM 898 N N . VAL B 1 43 ? 10.078 12.195 -0.49 1 89.88 43 VAL B N 1
ATOM 899 C CA . VAL B 1 43 ? 9.57 13.156 0.481 1 89.88 43 VAL B CA 1
ATOM 900 C C . VAL B 1 43 ? 9.016 14.383 -0.246 1 89.88 43 VAL B C 1
ATOM 902 O O . VAL B 1 43 ? 9.625 14.875 -1.199 1 89.88 43 VAL B O 1
ATOM 905 N N . VAL B 1 44 ? 7.852 14.734 0.093 1 89.75 44 VAL B N 1
ATOM 906 C CA . VAL B 1 44 ? 7.312 15.992 -0.406 1 89.75 44 VAL B CA 1
ATOM 907 C C . VAL B 1 44 ? 7.332 17.047 0.708 1 89.75 44 VAL B C 1
ATOM 909 O O . VAL B 1 44 ? 6.609 16.906 1.7 1 89.75 44 VAL B O 1
ATOM 912 N N . LYS B 1 45 ? 8.07 18.078 0.521 1 86.44 45 LYS B N 1
ATOM 913 C CA . LYS B 1 45 ? 8.367 19.031 1.593 1 86.44 45 LYS B CA 1
ATOM 914 C C . LYS B 1 45 ? 7.18 19.953 1.846 1 86.44 45 LYS B C 1
ATOM 916 O O . LYS B 1 45 ? 6.582 20.484 0.903 1 86.44 45 LYS B O 1
ATOM 921 N N . ARG B 1 46 ? 6.828 20.094 3.215 1 86.75 46 ARG B N 1
ATOM 922 C CA . ARG B 1 46 ? 5.895 21.109 3.703 1 86.75 46 ARG B CA 1
ATOM 923 C C . ARG B 1 46 ? 4.586 21.062 2.922 1 86.75 46 ARG B C 1
ATOM 925 O O . ARG B 1 46 ? 4.141 22.094 2.396 1 86.75 46 ARG B O 1
ATOM 932 N N . ASN B 1 47 ? 4.074 19.969 2.762 1 87.88 47 ASN B N 1
ATOM 933 C CA . ASN B 1 47 ? 2.859 19.781 1.973 1 87.88 47 ASN B CA 1
ATOM 934 C C . ASN B 1 47 ? 1.882 18.828 2.658 1 87.88 47 ASN B C 1
ATOM 936 O O . ASN B 1 47 ? 2.248 17.719 3.016 1 87.88 47 ASN B O 1
ATOM 940 N N . VAL B 1 48 ? 0.729 19.344 2.895 1 89.88 48 VAL B N 1
ATOM 941 C CA . VAL B 1 48 ? -0.261 18.5 3.561 1 89.88 48 VAL B CA 1
ATOM 942 C C . VAL B 1 48 ? -1.129 17.797 2.52 1 89.88 48 VAL B C 1
ATOM 944 O O . VAL B 1 48 ? -1.99 16.984 2.863 1 89.88 48 VAL B O 1
ATOM 947 N N . ASN B 1 49 ? -0.94 18.047 1.267 1 93.12 49 ASN B N 1
ATOM 948 C CA . ASN B 1 49 ? -1.582 17.375 0.139 1 93.12 49 ASN B CA 1
ATOM 949 C C . ASN B 1 49 ? -0.561 16.922 -0.896 1 93.12 49 ASN B C 1
ATOM 951 O O . ASN B 1 49 ? -0.651 17.281 -2.07 1 93.12 49 ASN B O 1
ATOM 955 N N . PRO B 1 50 ? 0.326 16.109 -0.487 1 93.62 50 PRO B N 1
ATOM 956 C CA . PRO B 1 50 ? 1.391 15.672 -1.394 1 93.62 50 PRO B CA 1
ATOM 957 C C . PRO B 1 50 ? 0.878 14.766 -2.514 1 93.62 50 PRO B C 1
ATOM 959 O O . PRO B 1 50 ? -0.04 13.977 -2.299 1 93.62 50 PRO B O 1
ATOM 962 N N . GLU B 1 51 ? 1.408 14.859 -3.646 1 96.81 51 GLU B N 1
ATOM 963 C CA . GLU B 1 51 ? 1.262 13.922 -4.762 1 96.81 51 GLU B CA 1
ATOM 964 C C . GLU B 1 51 ? 2.576 13.211 -5.059 1 96.81 51 GLU B C 1
ATOM 966 O O . GLU B 1 51 ? 3.559 13.844 -5.449 1 96.81 51 GLU B O 1
ATOM 971 N N . TRP B 1 52 ? 2.611 11.93 -4.816 1 96.38 52 TRP B N 1
ATOM 972 C CA . TRP B 1 52 ? 3.838 11.164 -5.027 1 96.38 52 TRP B CA 1
ATOM 973 C C . TRP B 1 52 ? 3.828 10.484 -6.391 1 96.38 52 TRP B C 1
ATOM 975 O O . TRP B 1 52 ? 4.824 10.516 -7.117 1 96.38 52 TRP B O 1
ATOM 985 N N . ASN B 1 53 ? 2.77 9.82 -6.691 1 97.62 53 ASN B N 1
ATOM 986 C CA . ASN B 1 53 ? 2.691 8.992 -7.891 1 97.62 53 ASN B CA 1
ATOM 987 C C . ASN B 1 53 ? 3.912 8.086 -8.023 1 97.62 53 ASN B C 1
ATOM 989 O O . ASN B 1 53 ? 4.504 7.992 -9.102 1 97.62 53 ASN B O 1
ATOM 993 N N . ASP B 1 54 ? 4.344 7.547 -6.988 1 96.44 54 ASP B N 1
ATOM 994 C CA . ASP B 1 54 ? 5.477 6.629 -6.938 1 96.44 54 ASP B CA 1
ATOM 995 C C . ASP B 1 54 ? 5.02 5.184 -7.121 1 96.44 54 ASP B C 1
ATOM 997 O O . ASP B 1 54 ? 4.09 4.73 -6.453 1 96.44 54 ASP B O 1
ATOM 1001 N N . GLN B 1 55 ? 5.562 4.523 -8.055 1 97.12 55 GLN B N 1
ATOM 1002 C CA . GLN B 1 55 ? 5.301 3.1 -8.234 1 97.12 55 GLN B CA 1
ATOM 1003 C C . GLN B 1 55 ? 6.324 2.254 -7.477 1 97.12 55 GLN B C 1
ATOM 1005 O O . GLN B 1 55 ? 7.523 2.35 -7.73 1 97.12 55 GLN B O 1
ATOM 1010 N N . LEU B 1 56 ? 5.938 1.495 -6.535 1 95.38 56 LEU B N 1
ATOM 1011 C CA . LEU B 1 56 ? 6.766 0.624 -5.711 1 95.38 56 LEU B CA 1
ATOM 1012 C C . LEU B 1 56 ? 6.473 -0.844 -6.004 1 95.38 56 LEU B C 1
ATOM 1014 O O . LEU B 1 56 ? 5.312 -1.224 -6.188 1 95.38 56 LEU B O 1
ATOM 1018 N N . THR B 1 57 ? 7.523 -1.61 -6.082 1 96.06 57 THR B N 1
ATOM 1019 C CA . THR B 1 57 ? 7.395 -3.045 -6.312 1 96.06 57 THR B CA 1
ATOM 1020 C C . THR B 1 57 ? 7.922 -3.836 -5.121 1 96.06 57 THR B C 1
ATOM 1022 O O . THR B 1 57 ? 9.055 -3.635 -4.691 1 96.06 57 THR B O 1
ATOM 1025 N N . LEU B 1 58 ? 7.098 -4.715 -4.621 1 92.94 58 LEU B N 1
ATOM 1026 C CA . LEU B 1 58 ? 7.449 -5.531 -3.463 1 92.94 58 LEU B CA 1
ATOM 1027 C C . LEU B 1 58 ? 7.477 -7.012 -3.83 1 92.94 58 LEU B C 1
ATOM 1029 O O . LEU B 1 58 ? 6.688 -7.465 -4.66 1 92.94 58 LEU B O 1
ATOM 1033 N N . SER B 1 59 ? 8.312 -7.699 -3.107 1 92.44 59 SER B N 1
ATOM 1034 C CA . SER B 1 59 ? 8.391 -9.141 -3.309 1 92.44 59 SER B CA 1
ATOM 1035 C C . SER B 1 59 ? 7.516 -9.891 -2.301 1 92.44 59 SER B C 1
ATOM 1037 O O . SER B 1 59 ? 7.457 -9.516 -1.127 1 92.44 59 SER B O 1
ATOM 1039 N N . ILE B 1 60 ? 6.766 -10.812 -2.838 1 88.12 60 ILE B N 1
ATOM 1040 C CA . ILE B 1 60 ? 5.969 -11.664 -1.962 1 88.12 60 ILE B CA 1
ATOM 1041 C C . ILE B 1 60 ? 6.801 -12.867 -1.51 1 88.12 60 ILE B C 1
ATOM 1043 O O . ILE B 1 60 ? 7.203 -13.695 -2.328 1 88.12 60 ILE B O 1
ATOM 1047 N N . ASP B 1 61 ? 7.086 -12.82 -0.298 1 83.88 61 ASP B N 1
ATOM 1048 C CA . ASP B 1 61 ? 7.957 -13.883 0.189 1 83.88 61 ASP B CA 1
ATOM 1049 C C . ASP B 1 61 ? 7.172 -14.891 1.026 1 83.88 61 ASP B C 1
ATOM 1051 O O . ASP B 1 61 ? 7.734 -15.883 1.495 1 83.88 61 ASP B O 1
ATOM 1055 N N . ASP B 1 62 ? 5.934 -14.531 1.308 1 75.56 62 ASP B N 1
ATOM 1056 C CA . ASP B 1 62 ? 5.02 -15.43 2.008 1 75.56 62 ASP B CA 1
ATOM 1057 C C . ASP B 1 62 ? 3.752 -15.672 1.191 1 75.56 62 ASP B C 1
ATOM 1059 O O . ASP B 1 62 ? 2.975 -14.742 0.954 1 75.56 62 ASP B O 1
ATOM 1063 N N . PRO B 1 63 ? 3.514 -16.859 0.82 1 68 63 PRO B N 1
ATOM 1064 C CA . PRO B 1 63 ? 2.35 -17.172 -0.012 1 68 63 PRO B CA 1
ATOM 1065 C C . PRO B 1 63 ? 1.027 -16.828 0.667 1 68 63 PRO B C 1
ATOM 1067 O O . PRO B 1 63 ? 0.011 -16.641 -0.007 1 68 63 PRO B O 1
ATOM 1070 N N . ASN B 1 64 ? 1.02 -16.672 2.006 1 68.38 64 ASN B N 1
ATOM 1071 C CA . ASN B 1 64 ? -0.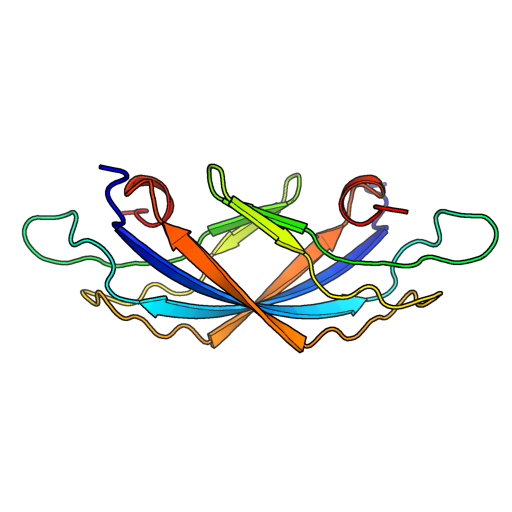216 -16.406 2.734 1 68.38 64 ASN B CA 1
ATOM 1072 C C . ASN B 1 64 ? -0.61 -14.938 2.645 1 68.38 64 ASN B C 1
ATOM 1074 O O . ASN B 1 64 ? -1.727 -14.562 3.012 1 68.38 64 ASN B O 1
ATOM 1078 N N . LEU B 1 65 ? 0.269 -14.117 2.309 1 62.66 65 LEU B N 1
ATOM 1079 C CA . LEU B 1 65 ? -0.023 -12.688 2.213 1 62.66 65 LEU B CA 1
ATOM 1080 C C . LEU B 1 65 ? -0.989 -12.406 1.067 1 62.66 65 LEU B C 1
ATOM 1082 O O . LEU B 1 65 ? -1.712 -11.406 1.091 1 62.66 65 LEU B O 1
ATOM 1086 N N . LEU B 1 66 ? -0.923 -13.062 -0.078 1 56.81 66 LEU B N 1
ATOM 1087 C CA . LEU B 1 66 ? -1.785 -12.773 -1.219 1 56.81 66 LEU B CA 1
ATOM 1088 C C . LEU B 1 66 ? -3.113 -13.508 -1.1 1 56.81 66 LEU B C 1
ATOM 1090 O O . LEU B 1 66 ? -4.098 -13.133 -1.734 1 56.81 66 LEU B O 1
ATOM 1094 N N . ILE B 1 67 ? -2.992 -14.789 -0.279 1 51.03 67 ILE B N 1
ATOM 1095 C CA . ILE B 1 67 ? -3.963 -15.836 -0.575 1 51.03 67 ILE B CA 1
ATOM 1096 C C . ILE B 1 67 ? -5.184 -15.68 0.329 1 51.03 67 ILE B C 1
ATOM 1098 O O . ILE B 1 67 ? -5.059 -15.68 1.557 1 51.03 67 ILE B O 1
ATOM 1102 N N . LYS B 1 68 ? -6.152 -14.797 0.065 1 41.28 68 LYS B N 1
ATOM 1103 C CA . LYS B 1 68 ? -7.398 -15.094 0.766 1 41.28 68 LYS B CA 1
ATOM 1104 C C . LYS B 1 68 ? -7.82 -16.547 0.548 1 41.28 68 LYS B C 1
ATOM 1106 O O . LYS B 1 68 ? -8.25 -17.219 1.486 1 41.28 68 LYS B O 1
ATOM 1111 N N . LEU B 1 69 ? -7.934 -17.203 -0.621 1 30.86 69 LEU B N 1
ATOM 1112 C CA . LEU B 1 69 ? -9.125 -18.031 -0.596 1 30.86 69 LEU B CA 1
ATOM 1113 C C . LEU B 1 69 ? -9.008 -19.109 0.474 1 30.86 69 LEU B C 1
ATOM 1115 O O . LEU B 1 69 ? -7.945 -19.719 0.64 1 30.86 69 LEU B O 1
#

Secondary structure (DSSP, 8-state):
------EEEEEEEEEES----SSS------EEEETTEEEEPPP-TT-SS-EEEEEEEEE---GGGT---/------EEEEEEEEEES----SSS------EEEETTEEEEPPP-TT-SS-EEEEEEEEE---GGGT---

Nearest PDB structures (foldseek):
  5a50-assembly1_B  TM=9.097E-01  e=1.052E-05  Arabidopsis thaliana
  5a4x-assembly1_A  TM=9.202E-01  e=3.557E-05  Arabidopsis thaliana
  4v29-assembly1_B  TM=8.942E-01  e=2.788E-05  Arabidopsis thaliana
  7jof-assembly1_A  TM=9.206E-01  e=2.268E-02  Homo sapiens
  6eel-assembly3_C  TM=9.168E-01  e=6.389E-02  Homo sapiens

InterPro domains:
  IPR000008 C2 domain [PF00168] (6-63)
  IPR000008 C2 domain [PS50004] (1-69)
  IPR035892 C2 domain superfamily [G3DSA:2.60.40.150] (1-69)
  IPR035892 C2 domain superfamily [SSF49562] (6-67)
  IPR044562 Protein C2-DOMAIN ABA-RELATED [PTHR45933] (3-69)

Foldseek 3Di:
DLDFPDKDKDWDFKADQADADDPFADQDKDWDDDDPDIDIFHTDIRDRIDTGRDIDMDTHSDPVVVDPD/DLDFPDKDKDWDFKADQADADDPFADQDKDWDDDDPDIDIFHTDIRDRIDTGRDIDMDTHSDPVVVDPD

pLDDT: mean 82.67, std 15.58, range [30.86, 97.75]

Radius of gyration: 16.01 Å; Cα contacts (8 Å, |Δi|>4): 335; chains: 2; bounding box: 30×52×31 Å